Protein AF-A0A925J534-F1 (afdb_monomer_lite)

Structure (mmCIF, N/CA/C/O backbone):
data_AF-A0A925J534-F1
#
_entry.id   AF-A0A925J534-F1
#
loop_
_atom_site.group_PDB
_atom_site.id
_atom_site.type_symbol
_atom_site.label_atom_id
_atom_site.label_alt_id
_atom_site.label_comp_id
_atom_site.label_asym_id
_atom_site.label_entity_id
_atom_site.label_seq_id
_atom_site.pdbx_PDB_ins_code
_atom_site.Cartn_x
_atom_site.Cartn_y
_atom_site.Cartn_z
_atom_site.occupancy
_atom_site.B_iso_or_equiv
_atom_site.auth_seq_id
_atom_site.auth_comp_id
_atom_site.auth_asym_id
_atom_site.auth_atom_id
_atom_site.pdbx_PDB_model_num
ATOM 1 N N . MET A 1 1 ? -5.463 -1.140 -19.014 1.00 64.25 1 MET A N 1
ATOM 2 C CA . MET A 1 1 ? -5.474 -1.129 -17.531 1.00 64.25 1 MET A CA 1
ATOM 3 C C . MET A 1 1 ? -6.838 -1.625 -17.079 1.00 64.25 1 MET A C 1
ATOM 5 O O . MET A 1 1 ? -7.791 -1.349 -17.794 1.00 64.25 1 MET A O 1
ATOM 9 N N . ALA A 1 2 ? -6.928 -2.366 -15.970 1.00 82.56 2 ALA A N 1
ATOM 10 C CA . ALA A 1 2 ? -8.174 -3.020 -15.542 1.00 82.56 2 ALA A CA 1
ATOM 11 C C . ALA A 1 2 ? -9.265 -2.051 -15.032 1.00 82.56 2 ALA A C 1
ATOM 13 O O . ALA A 1 2 ? -10.432 -2.414 -15.051 1.00 82.56 2 ALA A O 1
ATOM 14 N N . GLY A 1 3 ? -8.911 -0.815 -14.656 1.00 91.69 3 GLY A N 1
ATOM 15 C CA . GLY A 1 3 ? -9.859 0.135 -14.064 1.00 91.69 3 GLY A CA 1
ATOM 16 C C . GLY A 1 3 ? -10.122 -0.172 -12.589 1.00 91.69 3 GLY A C 1
ATOM 17 O O . GLY A 1 3 ? -9.267 -0.765 -11.932 1.00 91.69 3 GLY A O 1
ATOM 18 N N . ASP A 1 4 ? -11.274 0.265 -12.081 1.00 94.12 4 ASP A N 1
ATOM 19 C CA . ASP A 1 4 ? -11.757 -0.149 -10.761 1.00 94.12 4 ASP A CA 1
ATOM 20 C C . ASP A 1 4 ? -12.196 -1.616 -10.808 1.00 94.12 4 ASP A C 1
ATOM 22 O O . ASP A 1 4 ? -12.797 -2.062 -11.789 1.00 94.12 4 ASP A O 1
ATOM 26 N N . VAL A 1 5 ? -11.867 -2.372 -9.767 1.00 94.75 5 VAL A N 1
ATOM 27 C CA . VAL A 1 5 ? -12.159 -3.805 -9.684 1.00 94.75 5 VAL A CA 1
ATOM 28 C C . VAL A 1 5 ? -12.681 -4.136 -8.296 1.00 94.75 5 VAL A C 1
ATOM 30 O O . VAL A 1 5 ? -12.313 -3.508 -7.305 1.00 94.75 5 VAL A O 1
ATOM 33 N N . GLU A 1 6 ? -13.539 -5.151 -8.214 1.00 97.06 6 GLU A N 1
ATOM 34 C CA . GLU A 1 6 ? -14.066 -5.597 -6.929 1.00 97.06 6 GLU A CA 1
ATOM 35 C C . GLU A 1 6 ? -12.936 -5.976 -5.966 1.00 97.06 6 GLU A C 1
ATOM 37 O O . GLU A 1 6 ? -11.940 -6.587 -6.352 1.00 97.06 6 GLU A O 1
ATOM 42 N N . HIS A 1 7 ? -13.127 -5.692 -4.678 1.00 96.25 7 HIS A N 1
ATOM 43 C CA . HIS A 1 7 ? -12.113 -5.920 -3.649 1.00 96.25 7 HIS A CA 1
ATOM 44 C C . HIS A 1 7 ? -11.557 -7.357 -3.636 1.00 96.25 7 HIS A C 1
ATOM 46 O O . HIS A 1 7 ? -10.353 -7.553 -3.499 1.00 96.25 7 HIS A O 1
ATOM 52 N N . LYS A 1 8 ? -12.399 -8.375 -3.868 1.00 96.75 8 LYS A N 1
ATOM 53 C CA . LYS A 1 8 ? -11.938 -9.773 -3.967 1.00 96.75 8 LYS A CA 1
ATOM 54 C C . LYS A 1 8 ? -10.963 -9.987 -5.127 1.00 96.75 8 LYS A C 1
ATOM 56 O O . LYS A 1 8 ? -9.990 -10.718 -4.979 1.00 96.75 8 LYS A O 1
ATOM 61 N N . ILE A 1 9 ? -11.207 -9.335 -6.262 1.00 96.50 9 ILE A N 1
ATOM 62 C CA . ILE A 1 9 ? -10.313 -9.374 -7.422 1.00 96.50 9 ILE A CA 1
ATOM 63 C C . ILE A 1 9 ? -9.005 -8.660 -7.075 1.00 96.50 9 ILE A C 1
ATOM 65 O O . ILE A 1 9 ? -7.939 -9.197 -7.357 1.00 96.50 9 ILE A O 1
ATOM 69 N N . THR A 1 10 ? -9.062 -7.511 -6.393 1.00 95.88 10 THR A N 1
ATOM 70 C CA . THR A 1 10 ? -7.864 -6.813 -5.894 1.00 95.88 10 THR A CA 1
ATOM 71 C C . THR A 1 10 ? -7.002 -7.717 -5.017 1.00 95.88 10 THR A C 1
ATOM 73 O O . THR A 1 10 ? -5.798 -7.795 -5.240 1.00 95.88 10 THR A O 1
ATOM 76 N N . LEU A 1 11 ? -7.598 -8.445 -4.067 1.00 96.56 11 LEU A N 1
ATOM 77 C CA . LEU A 1 11 ? -6.857 -9.367 -3.201 1.00 96.56 11 LEU A CA 1
ATOM 78 C C . LEU A 1 11 ? -6.184 -10.494 -3.993 1.00 96.56 11 LEU A C 1
ATOM 80 O O . LEU A 1 11 ? -5.024 -10.802 -3.730 1.00 96.56 11 LEU A O 1
ATOM 84 N N . HIS A 1 12 ? -6.867 -11.069 -4.987 1.00 96.44 12 HIS A N 1
ATOM 85 C CA . HIS A 1 12 ? -6.256 -12.062 -5.877 1.00 96.44 12 HIS A CA 1
ATOM 86 C C . HIS A 1 12 ? -5.089 -11.475 -6.676 1.00 96.44 12 HIS A C 1
ATOM 88 O O . HIS A 1 12 ? -4.022 -12.078 -6.735 1.00 96.44 12 HIS A O 1
ATOM 94 N N . LEU A 1 13 ? -5.243 -10.265 -7.217 1.00 95.56 13 LEU A N 1
ATOM 95 C CA . LEU A 1 13 ? -4.165 -9.587 -7.938 1.00 95.56 13 LEU A CA 1
ATOM 96 C C . LEU A 1 13 ? -2.966 -9.281 -7.033 1.00 95.56 13 LEU A C 1
ATOM 98 O O . LEU A 1 13 ? -1.829 -9.431 -7.471 1.00 95.56 13 LEU A O 1
ATOM 102 N N . ILE A 1 14 ? -3.198 -8.871 -5.783 1.00 94.75 14 ILE A N 1
ATOM 103 C CA . ILE A 1 14 ? -2.124 -8.650 -4.808 1.00 94.75 14 ILE A CA 1
ATOM 104 C C . ILE A 1 14 ? -1.419 -9.973 -4.499 1.00 94.75 14 ILE A C 1
ATOM 106 O O . ILE A 1 14 ? -0.192 -10.016 -4.525 1.00 94.75 14 ILE A O 1
ATOM 110 N N . ASN A 1 15 ? -2.166 -11.045 -4.239 1.00 94.12 15 ASN A N 1
ATOM 111 C CA . ASN A 1 15 ? -1.609 -12.362 -3.931 1.00 94.12 15 ASN A CA 1
ATOM 112 C C . ASN A 1 15 ? -0.745 -12.924 -5.074 1.00 94.12 15 ASN A C 1
ATOM 114 O O . ASN A 1 15 ? 0.306 -13.509 -4.824 1.00 94.12 15 ASN A O 1
ATOM 118 N N . ASP A 1 16 ? -1.180 -12.732 -6.319 1.00 93.94 16 ASP A N 1
ATOM 119 C CA . ASP A 1 16 ? -0.549 -13.354 -7.486 1.00 93.94 16 ASP A CA 1
ATOM 120 C C . ASP A 1 16 ? 0.578 -12.500 -8.088 1.00 93.94 16 ASP A C 1
ATOM 122 O O . ASP A 1 16 ? 1.352 -12.983 -8.917 1.00 93.94 16 ASP A O 1
ATOM 126 N N . CYS A 1 17 ? 0.688 -11.223 -7.703 1.00 93.06 17 CYS A N 1
ATOM 127 C CA . CYS A 1 17 ? 1.730 -10.347 -8.226 1.00 93.06 17 CYS A CA 1
ATOM 128 C C . CYS A 1 17 ? 3.093 -10.602 -7.572 1.00 93.06 17 CYS A C 1
ATOM 130 O O . CYS A 1 17 ? 3.209 -11.018 -6.418 1.00 93.06 17 CYS A O 1
ATOM 132 N N . ASP A 1 18 ? 4.164 -10.294 -8.306 1.00 92.88 18 ASP A N 1
ATOM 133 C CA . ASP A 1 18 ? 5.506 -10.469 -7.764 1.00 92.88 18 ASP A CA 1
ATOM 134 C C . ASP A 1 18 ? 5.872 -9.440 -6.701 1.00 92.88 18 ASP A C 1
ATOM 136 O O . ASP A 1 18 ? 6.569 -9.781 -5.741 1.00 92.88 18 ASP A O 1
ATOM 140 N N . ILE A 1 19 ? 5.431 -8.198 -6.918 1.00 93.44 19 ILE A N 1
ATOM 141 C CA . ILE A 1 19 ? 5.681 -7.029 -6.081 1.00 93.44 19 ILE A CA 1
ATOM 142 C C . ILE A 1 19 ? 4.484 -6.076 -6.206 1.00 93.44 19 ILE A C 1
ATOM 144 O O . ILE A 1 19 ? 4.116 -5.687 -7.317 1.00 93.44 19 ILE A O 1
ATOM 148 N N . LEU A 1 20 ? 3.946 -5.614 -5.076 1.00 94.62 20 LEU A N 1
ATOM 149 C CA . LEU A 1 20 ? 3.019 -4.484 -5.028 1.00 94.62 20 LEU A CA 1
ATOM 150 C C . LEU A 1 20 ? 3.790 -3.158 -4.907 1.00 94.62 20 LEU A C 1
ATOM 152 O O . LEU A 1 20 ? 4.697 -3.021 -4.084 1.00 94.62 20 LEU A O 1
ATOM 156 N N . LEU A 1 21 ? 3.403 -2.149 -5.692 1.00 94.88 21 LEU A N 1
ATOM 157 C CA . LEU A 1 21 ? 3.986 -0.805 -5.640 1.00 94.88 21 LEU A CA 1
ATOM 158 C C . LEU A 1 21 ? 2.990 0.210 -5.066 1.00 94.88 21 LEU A C 1
ATOM 160 O O . LEU A 1 21 ? 1.909 0.417 -5.618 1.00 94.88 21 LEU A O 1
ATOM 164 N N . ARG A 1 22 ? 3.386 0.910 -3.997 1.00 94.38 22 ARG A N 1
ATOM 165 C CA . ARG A 1 22 ? 2.637 2.017 -3.381 1.00 94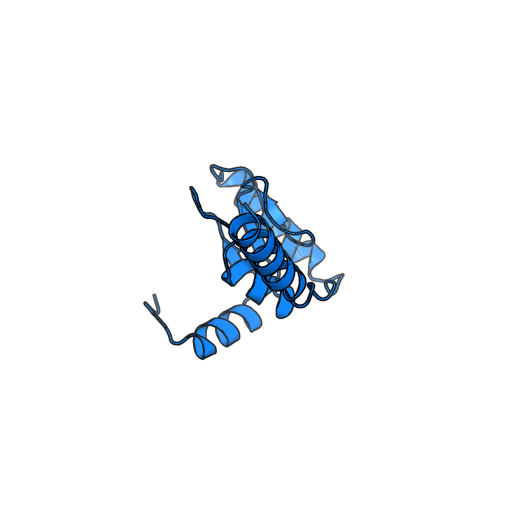.38 22 ARG A CA 1
ATOM 166 C C . ARG A 1 22 ? 3.497 3.282 -3.315 1.00 94.38 22 ARG A C 1
ATOM 168 O O . ARG A 1 22 ? 3.891 3.742 -2.249 1.00 94.38 22 ARG A O 1
ATOM 175 N N . THR A 1 23 ? 3.824 3.832 -4.484 1.00 93.75 23 THR A N 1
ATOM 176 C CA . THR A 1 23 ? 4.701 5.008 -4.643 1.00 93.75 23 THR A CA 1
ATOM 177 C C . THR A 1 23 ? 3.909 6.319 -4.677 1.00 93.75 23 THR A C 1
ATOM 179 O O . THR A 1 23 ? 3.949 7.069 -5.656 1.00 93.75 23 THR A O 1
ATOM 182 N N . THR A 1 24 ? 3.113 6.572 -3.644 1.00 90.19 24 THR A N 1
ATOM 183 C CA . THR A 1 24 ? 2.251 7.758 -3.546 1.00 90.19 24 THR A CA 1
ATOM 184 C C . THR A 1 24 ? 3.039 9.014 -3.194 1.00 90.19 24 THR A C 1
ATOM 186 O O . THR A 1 24 ? 4.072 8.952 -2.528 1.00 90.19 24 THR A O 1
ATOM 189 N N . LYS A 1 25 ? 2.528 10.178 -3.622 1.00 87.44 25 LYS A N 1
ATOM 190 C CA . LYS A 1 25 ? 3.051 11.479 -3.178 1.00 87.44 25 LYS A CA 1
ATOM 191 C C . LYS A 1 25 ? 2.660 11.754 -1.723 1.00 87.44 25 LYS A C 1
ATOM 193 O O . LYS A 1 25 ? 3.501 12.191 -0.954 1.00 87.44 25 LYS A O 1
ATOM 198 N N . PHE A 1 26 ? 1.400 11.475 -1.380 1.00 83.31 26 PHE A N 1
ATOM 199 C CA . PHE A 1 26 ? 0.849 11.560 -0.029 1.00 83.31 26 PHE A CA 1
ATOM 200 C C . PHE A 1 26 ? -0.297 10.555 0.122 1.00 83.31 26 PHE A C 1
ATOM 202 O O . PHE A 1 26 ? -1.163 10.476 -0.750 1.00 83.31 26 PHE A O 1
ATOM 209 N N . ASP A 1 27 ? -0.300 9.807 1.218 1.00 87.56 27 ASP A N 1
ATOM 210 C CA . ASP A 1 27 ? -1.424 9.026 1.734 1.00 87.56 27 ASP A CA 1
ATOM 211 C C . ASP A 1 27 ? -1.170 8.675 3.208 1.00 87.56 27 ASP A C 1
ATOM 213 O O . ASP A 1 27 ? -0.046 8.792 3.704 1.00 87.56 27 ASP A O 1
ATOM 217 N N . GLY A 1 28 ? -2.230 8.278 3.912 1.00 85.00 28 GLY A N 1
ATOM 218 C CA . GLY A 1 28 ? -2.140 7.781 5.282 1.00 85.00 28 GLY A CA 1
ATOM 219 C C . GLY A 1 28 ? -1.737 6.306 5.337 1.00 85.00 28 GLY A C 1
ATOM 220 O O . GLY A 1 28 ? -0.909 5.820 4.559 1.00 85.00 28 GLY A O 1
ATOM 221 N N . ASP A 1 29 ? -2.362 5.575 6.252 1.00 82.88 29 ASP A N 1
ATOM 222 C CA . ASP A 1 29 ? -2.193 4.133 6.397 1.00 82.88 29 ASP A CA 1
ATOM 223 C C . ASP A 1 29 ? -2.953 3.383 5.289 1.00 82.88 29 ASP A C 1
ATOM 225 O O . ASP A 1 29 ? -4.138 3.070 5.394 1.00 82.88 29 ASP A O 1
ATOM 229 N N . ALA A 1 30 ? -2.293 3.195 4.147 1.00 90.50 30 ALA A N 1
ATOM 230 C CA . ALA A 1 30 ? -2.905 2.596 2.970 1.00 90.50 30 ALA A CA 1
ATOM 231 C C . ALA A 1 30 ? -3.275 1.125 3.207 1.00 90.50 30 ALA A C 1
ATOM 233 O O . ALA A 1 30 ? -2.401 0.285 3.412 1.00 90.50 30 ALA A O 1
ATOM 234 N N . ILE A 1 31 ? -4.565 0.805 3.065 1.00 91.12 31 ILE A N 1
ATOM 235 C CA . ILE A 1 31 ? -5.115 -0.549 3.253 1.00 91.12 31 ILE A CA 1
ATOM 236 C C . ILE A 1 31 ? -4.382 -1.580 2.382 1.00 91.12 31 ILE A C 1
ATOM 238 O O . ILE A 1 31 ? -4.010 -2.642 2.874 1.00 91.12 31 ILE A O 1
ATOM 242 N N . SER A 1 32 ?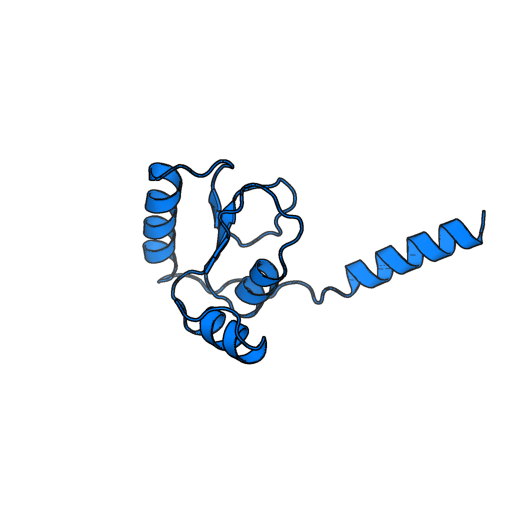 -4.048 -1.227 1.138 1.00 92.81 32 SER A N 1
ATOM 243 C CA . SER A 1 32 ? -3.305 -2.100 0.220 1.00 92.81 32 SER A CA 1
ATOM 244 C C . SER A 1 32 ? -1.937 -2.546 0.756 1.00 92.81 32 SER A C 1
ATOM 246 O O . SER A 1 32 ? -1.429 -3.589 0.354 1.00 92.81 32 SER A O 1
ATOM 248 N N . ILE A 1 33 ? -1.317 -1.774 1.663 1.00 91.81 33 ILE A N 1
ATOM 249 C CA . ILE A 1 33 ? -0.078 -2.181 2.345 1.00 91.81 33 ILE A CA 1
ATOM 250 C C . ILE A 1 33 ? -0.353 -3.318 3.315 1.00 91.81 33 ILE A C 1
ATOM 252 O O . ILE A 1 33 ? 0.357 -4.321 3.301 1.00 91.81 33 ILE A O 1
ATOM 256 N N . ARG A 1 34 ? -1.391 -3.173 4.139 1.00 89.75 34 ARG A N 1
ATOM 257 C CA . ARG A 1 34 ? -1.782 -4.198 5.110 1.00 89.75 34 ARG A CA 1
ATOM 258 C C . ARG A 1 34 ? -2.216 -5.480 4.409 1.00 89.75 34 ARG A C 1
ATOM 260 O O . ARG A 1 34 ? -1.809 -6.557 4.830 1.00 89.75 34 ARG A O 1
ATOM 267 N N . GLU A 1 35 ? -2.965 -5.359 3.316 1.00 92.81 35 GLU A N 1
ATOM 268 C CA . GLU A 1 35 ? -3.373 -6.490 2.474 1.00 92.81 35 GLU A CA 1
ATOM 269 C C . GLU A 1 35 ? -2.164 -7.238 1.903 1.00 92.81 35 GLU A C 1
ATOM 271 O O . GLU A 1 35 ? -2.084 -8.456 2.038 1.00 92.81 35 GLU A O 1
ATOM 276 N N . ALA A 1 36 ? -1.186 -6.529 1.329 1.00 92.50 36 ALA A N 1
ATOM 277 C CA . ALA A 1 36 ? 0.024 -7.157 0.801 1.00 92.50 36 ALA A CA 1
ATOM 278 C C . ALA A 1 36 ? 0.861 -7.834 1.891 1.00 92.50 36 ALA A C 1
ATOM 280 O O . ALA A 1 36 ? 1.304 -8.964 1.702 1.00 92.50 36 ALA A O 1
ATOM 281 N N . LEU A 1 37 ? 1.034 -7.185 3.048 1.00 88.75 37 LEU A N 1
ATOM 282 C CA . LEU A 1 37 ? 1.740 -7.783 4.183 1.00 88.75 37 LEU A CA 1
ATOM 283 C C . LEU A 1 37 ? 1.032 -9.050 4.683 1.00 88.75 37 LEU A C 1
ATOM 285 O O . LEU A 1 37 ? 1.690 -10.057 4.937 1.00 88.75 37 LEU A O 1
ATOM 289 N N . TYR A 1 38 ? -0.300 -9.026 4.775 1.00 87.88 38 TYR A N 1
ATOM 290 C CA . TYR A 1 38 ? -1.099 -10.188 5.168 1.00 87.88 38 TYR A CA 1
ATOM 291 C C . TYR A 1 38 ? -0.968 -11.344 4.166 1.00 87.88 38 TYR A C 1
ATOM 293 O O . TYR A 1 38 ? -0.759 -12.490 4.564 1.00 87.88 38 TYR A O 1
ATOM 301 N N . LEU A 1 39 ? -1.027 -11.037 2.866 1.00 90.44 39 LEU A N 1
ATOM 302 C CA . LEU A 1 39 ? -0.871 -12.004 1.773 1.00 90.44 39 LEU A CA 1
ATOM 303 C C . LEU A 1 39 ? 0.590 -12.421 1.537 1.00 90.44 39 LEU A C 1
ATOM 305 O O . LEU A 1 39 ? 0.854 -13.294 0.715 1.00 90.44 39 LEU A O 1
ATOM 309 N N . LYS A 1 40 ? 1.544 -11.833 2.273 1.00 89.31 40 LYS A N 1
ATOM 310 C CA . LYS A 1 40 ? 2.995 -12.024 2.105 1.00 89.31 40 LYS A CA 1
ATOM 311 C C . LYS A 1 40 ? 3.507 -11.640 0.713 1.00 89.31 40 LYS A C 1
ATOM 313 O O . LYS A 1 40 ? 4.581 -12.077 0.298 1.00 89.31 40 LYS A O 1
ATOM 318 N N . THR A 1 41 ? 2.774 -10.783 0.014 1.00 91.12 41 THR A N 1
ATOM 319 C CA . THR A 1 41 ? 3.208 -10.176 -1.239 1.00 91.12 41 THR A CA 1
ATOM 320 C C . THR A 1 41 ? 4.264 -9.115 -0.934 1.00 91.12 41 THR A C 1
ATOM 322 O O . THR A 1 41 ? 3.988 -8.184 -0.170 1.00 91.12 41 THR A O 1
ATOM 325 N N . PRO A 1 42 ? 5.468 -9.188 -1.532 1.00 91.81 42 PRO A N 1
ATOM 326 C CA . PRO A 1 42 ? 6.474 -8.152 -1.356 1.00 91.81 42 PRO A CA 1
ATOM 327 C C . PRO A 1 42 ? 5.929 -6.782 -1.753 1.00 91.81 42 PRO A C 1
ATOM 329 O O . PRO A 1 42 ? 5.369 -6.616 -2.834 1.00 91.81 42 PRO A O 1
ATOM 332 N N . ILE A 1 43 ? 6.119 -5.784 -0.895 1.00 92.69 43 ILE A N 1
ATOM 333 C CA . ILE A 1 43 ? 5.634 -4.430 -1.150 1.00 92.69 43 ILE A CA 1
ATOM 334 C C . ILE A 1 43 ? 6.759 -3.407 -1.089 1.00 92.69 43 ILE A C 1
ATOM 336 O O . ILE A 1 43 ? 7.569 -3.417 -0.157 1.00 92.69 43 ILE A O 1
ATOM 340 N N . ILE A 1 44 ? 6.776 -2.512 -2.080 1.00 95.06 44 ILE A N 1
ATOM 341 C CA . ILE A 1 44 ? 7.614 -1.313 -2.109 1.00 95.06 44 ILE A CA 1
ATOM 342 C C . ILE A 1 44 ? 6.715 -0.088 -1.956 1.00 95.06 44 ILE A C 1
ATOM 344 O O . ILE A 1 44 ? 5.815 0.129 -2.769 1.00 95.06 44 ILE A O 1
ATOM 348 N N . ALA A 1 45 ? 6.973 0.731 -0.941 1.00 94.75 45 ALA A N 1
ATOM 349 C CA . ALA A 1 45 ? 6.180 1.921 -0.651 1.00 94.75 45 ALA A CA 1
ATOM 350 C C . ALA A 1 45 ? 7.063 3.159 -0.479 1.00 94.75 45 ALA A C 1
ATOM 352 O O . ALA A 1 45 ? 8.213 3.064 -0.046 1.00 94.75 45 ALA A O 1
ATOM 353 N N . THR A 1 46 ? 6.521 4.332 -0.804 1.00 95.12 46 THR A N 1
ATOM 354 C CA . THR A 1 46 ? 7.130 5.596 -0.380 1.00 95.12 46 THR A CA 1
ATOM 355 C C . THR A 1 46 ? 7.034 5.747 1.136 1.00 95.12 46 THR A C 1
ATOM 357 O O . THR A 1 46 ? 6.013 5.412 1.752 1.00 95.12 46 THR A O 1
ATOM 360 N N . ASP A 1 47 ? 8.119 6.243 1.725 1.00 92.94 47 ASP A N 1
ATOM 361 C CA . ASP A 1 47 ? 8.201 6.544 3.148 1.00 92.94 47 ASP A CA 1
ATOM 362 C C . ASP A 1 47 ? 7.373 7.789 3.490 1.00 92.94 47 ASP A C 1
ATOM 364 O O . ASP A 1 47 ? 7.573 8.862 2.917 1.00 92.94 47 ASP A O 1
ATOM 368 N N . ASN A 1 48 ? 6.424 7.620 4.410 1.00 88.81 48 ASN A N 1
ATOM 369 C CA . ASN A 1 48 ? 5.585 8.683 4.960 1.00 88.81 48 ASN A CA 1
ATOM 370 C C . ASN A 1 48 ? 5.741 8.821 6.488 1.00 88.81 48 ASN A C 1
ATOM 372 O O . ASN A 1 48 ? 4.926 9.491 7.120 1.00 88.81 48 ASN A O 1
ATOM 376 N N . GLY A 1 49 ? 6.747 8.170 7.084 1.00 86.81 49 GLY A N 1
ATOM 377 C CA . GLY A 1 49 ? 7.038 8.211 8.520 1.00 86.81 49 GLY A CA 1
ATOM 378 C C . GLY A 1 49 ? 6.117 7.372 9.413 1.00 86.81 49 GLY A C 1
ATOM 379 O O . GLY A 1 49 ? 6.377 7.281 10.607 1.00 86.81 49 GLY A O 1
ATOM 380 N N . MET A 1 50 ? 5.064 6.752 8.868 1.00 86.94 50 MET A N 1
ATOM 381 C CA . MET A 1 50 ? 4.070 5.981 9.638 1.00 86.94 50 MET A CA 1
ATOM 382 C C . MET A 1 50 ? 3.848 4.564 9.092 1.00 86.94 50 MET A C 1
ATOM 384 O O . MET A 1 50 ? 2.892 3.888 9.470 1.00 86.94 50 MET A O 1
ATOM 388 N N . ARG A 1 51 ? 4.680 4.114 8.147 1.00 87.00 51 ARG A N 1
ATOM 389 C CA . ARG A 1 51 ? 4.535 2.786 7.544 1.00 87.00 51 ARG A CA 1
ATOM 390 C C . ARG A 1 51 ? 4.851 1.693 8.582 1.00 87.00 51 ARG A C 1
ATOM 392 O O . ARG A 1 51 ? 5.821 1.851 9.320 1.00 87.00 51 ARG A O 1
ATOM 399 N N . PRO A 1 52 ? 4.074 0.592 8.631 1.00 84.69 52 PRO A N 1
ATOM 400 C CA . PRO A 1 52 ? 4.361 -0.526 9.531 1.00 84.69 52 PRO A CA 1
ATOM 401 C C . PRO A 1 52 ? 5.704 -1.196 9.201 1.00 84.69 52 PRO A C 1
ATOM 403 O O . PRO A 1 52 ? 6.310 -0.932 8.167 1.00 84.69 52 PRO A O 1
ATOM 406 N N . GLU A 1 53 ? 6.180 -2.088 10.065 1.00 83.62 53 GLU A N 1
ATOM 407 C CA . GLU A 1 53 ? 7.385 -2.874 9.788 1.00 83.62 53 GLU A CA 1
ATOM 408 C C . GLU A 1 53 ? 7.159 -3.928 8.683 1.00 83.62 53 GLU A C 1
ATOM 410 O O . GLU A 1 53 ? 6.029 -4.267 8.330 1.00 83.62 53 GLU A O 1
ATOM 415 N N . GLY A 1 54 ? 8.251 -4.471 8.129 1.00 79.94 54 GLY A N 1
ATOM 416 C CA . GLY A 1 54 ? 8.200 -5.578 7.160 1.00 79.94 54 GLY A CA 1
ATOM 417 C C . GLY A 1 54 ? 8.054 -5.173 5.687 1.00 79.94 54 GLY A C 1
ATOM 418 O O . GLY A 1 54 ? 7.799 -6.024 4.837 1.00 79.94 54 GLY A O 1
ATOM 419 N N . LEU A 1 55 ? 8.237 -3.891 5.365 1.00 86.75 55 LEU A N 1
ATOM 420 C CA . LEU A 1 55 ? 8.075 -3.334 4.019 1.00 86.75 55 LEU A CA 1
ATOM 421 C C . LEU A 1 55 ? 9.357 -2.718 3.455 1.00 86.75 55 LEU A C 1
ATOM 423 O O . LEU A 1 55 ? 10.297 -2.375 4.172 1.00 86.75 55 LEU A O 1
ATOM 427 N N . ASN A 1 56 ? 9.395 -2.580 2.129 1.00 92.62 56 ASN A N 1
ATOM 428 C CA . ASN A 1 56 ? 10.536 -2.028 1.414 1.00 92.62 56 ASN A CA 1
ATOM 429 C C . ASN A 1 56 ? 10.316 -0.542 1.126 1.00 92.62 56 ASN A C 1
ATOM 431 O O . ASN A 1 56 ? 9.628 -0.176 0.174 1.00 92.62 56 ASN A O 1
ATOM 435 N N . LEU A 1 57 ? 10.922 0.325 1.934 1.00 93.69 57 LEU A N 1
ATOM 436 C CA . LEU A 1 57 ? 10.768 1.770 1.775 1.00 93.69 57 LEU A CA 1
ATOM 437 C C . LEU A 1 57 ? 11.679 2.364 0.701 1.00 93.69 57 LEU A C 1
ATOM 439 O O . LEU A 1 57 ? 12.836 1.955 0.533 1.00 93.69 57 LEU A O 1
ATOM 443 N N . ILE A 1 58 ? 11.149 3.374 0.012 1.00 95.88 58 ILE A N 1
ATOM 444 C CA . ILE A 1 58 ? 11.895 4.312 -0.831 1.00 95.88 58 ILE A CA 1
ATOM 445 C C . ILE A 1 58 ? 11.562 5.762 -0.436 1.00 95.88 58 ILE A C 1
ATOM 447 O O . ILE A 1 58 ? 10.474 6.014 0.082 1.00 95.88 58 ILE A O 1
ATOM 451 N N . PRO A 1 59 ? 12.453 6.735 -0.705 1.00 94.19 59 PRO A N 1
ATOM 452 C CA . PRO A 1 59 ? 12.184 8.139 -0.401 1.00 94.19 59 PRO A CA 1
ATOM 453 C C . PRO A 1 59 ? 10.931 8.678 -1.103 1.00 94.19 59 PRO A C 1
ATOM 455 O O . PRO A 1 59 ? 10.613 8.264 -2.221 1.00 94.19 59 PRO A O 1
ATOM 458 N N . ALA A 1 60 ? 10.273 9.654 -0.474 1.00 91.44 60 ALA A N 1
ATOM 459 C CA . ALA A 1 60 ? 9.241 10.487 -1.082 1.00 91.44 60 ALA A CA 1
ATOM 460 C C . ALA A 1 60 ? 9.809 11.901 -1.350 1.00 91.44 60 ALA A C 1
ATOM 462 O O . ALA A 1 60 ? 10.245 12.556 -0.403 1.00 91.44 60 ALA A O 1
ATOM 463 N N . PRO A 1 61 ? 9.822 12.403 -2.603 1.00 89.81 61 PRO A N 1
ATOM 464 C CA . PRO A 1 61 ? 9.340 11.758 -3.824 1.00 89.81 61 PRO A CA 1
ATOM 465 C C . PRO A 1 61 ? 10.260 10.627 -4.312 1.00 89.81 61 PRO A C 1
ATOM 467 O O . PRO A 1 61 ? 11.485 10.694 -4.194 1.00 89.81 61 PRO A O 1
ATOM 470 N N . ALA A 1 62 ? 9.655 9.603 -4.918 1.00 91.94 62 ALA A N 1
ATOM 471 C CA . ALA A 1 62 ? 10.387 8.473 -5.476 1.00 91.94 62 ALA A CA 1
ATOM 472 C C . ALA A 1 62 ? 11.216 8.897 -6.697 1.00 91.94 62 ALA A C 1
ATOM 474 O O . ALA A 1 62 ? 10.732 9.597 -7.587 1.00 91.94 62 ALA A O 1
ATOM 475 N N . THR A 1 63 ? 12.458 8.418 -6.772 1.00 94.88 63 THR A N 1
ATOM 476 C CA . THR A 1 63 ? 13.303 8.554 -7.967 1.00 94.88 63 THR A CA 1
ATOM 477 C C . THR A 1 63 ? 13.351 7.234 -8.729 1.00 94.88 63 THR A C 1
ATOM 479 O O . THR A 1 63 ? 13.259 6.163 -8.128 1.00 94.88 63 THR A O 1
ATOM 482 N N . ILE A 1 64 ? 13.568 7.294 -10.047 1.00 95.75 64 ILE A N 1
ATOM 483 C CA . ILE A 1 64 ? 13.721 6.096 -10.894 1.00 95.75 64 ILE A CA 1
ATOM 484 C C . ILE A 1 64 ? 14.835 5.188 -10.354 1.00 95.75 64 ILE A C 1
ATOM 486 O O . ILE A 1 64 ? 14.667 3.974 -10.285 1.00 95.75 64 ILE A O 1
ATOM 490 N N . LYS A 1 65 ? 15.951 5.779 -9.906 1.00 96.88 65 LYS A N 1
ATOM 491 C CA . LYS A 1 65 ? 17.082 5.043 -9.329 1.00 96.88 65 LYS A CA 1
ATOM 492 C C . LYS A 1 65 ? 16.696 4.314 -8.039 1.00 96.88 65 LYS A C 1
ATOM 494 O O . LYS A 1 65 ? 17.033 3.144 -7.891 1.00 96.88 65 LYS A O 1
ATOM 499 N N . ALA A 1 66 ? 15.994 4.987 -7.125 1.00 95.44 66 ALA A N 1
ATOM 500 C CA . ALA A 1 66 ? 15.563 4.379 -5.866 1.00 95.44 66 ALA A CA 1
ATOM 501 C C . ALA A 1 66 ? 14.543 3.255 -6.097 1.00 95.44 66 ALA A C 1
ATOM 503 O O . ALA A 1 66 ? 14.682 2.179 -5.520 1.00 95.44 66 ALA A O 1
ATOM 504 N N . LEU A 1 67 ? 13.561 3.482 -6.975 1.00 96.38 67 LEU A N 1
ATOM 505 C CA . LEU A 1 67 ? 12.546 2.486 -7.308 1.00 96.38 67 LEU A CA 1
ATOM 506 C C . LEU A 1 67 ? 13.163 1.266 -8.004 1.00 96.38 67 LEU A C 1
ATOM 508 O O . LEU A 1 67 ? 12.973 0.144 -7.544 1.00 96.38 67 LEU A O 1
ATOM 512 N N . GLY A 1 68 ? 13.944 1.479 -9.067 1.00 97.06 68 GLY A N 1
ATOM 513 C CA . GLY A 1 68 ? 14.580 0.395 -9.819 1.00 97.06 68 GLY A CA 1
ATOM 514 C C . GLY A 1 68 ? 15.547 -0.421 -8.962 1.00 97.06 68 GLY A C 1
ATOM 515 O O . GLY A 1 68 ? 15.477 -1.647 -8.956 1.00 97.06 68 GLY A O 1
ATOM 516 N N . GLY A 1 69 ? 16.387 0.251 -8.167 1.00 96.75 69 GLY A N 1
ATOM 517 C CA . GLY A 1 69 ? 17.293 -0.425 -7.239 1.00 96.75 69 GLY A CA 1
ATOM 518 C C . GLY A 1 69 ? 16.552 -1.257 -6.192 1.00 96.75 69 GLY A C 1
ATOM 519 O O . GLY A 1 69 ? 16.981 -2.364 -5.875 1.00 96.75 69 GLY A O 1
ATOM 520 N N . LYS A 1 70 ? 15.411 -0.766 -5.686 1.00 95.81 70 LYS A N 1
ATOM 521 C CA . LYS A 1 70 ? 14.622 -1.519 -4.707 1.00 95.81 70 LYS A CA 1
ATOM 522 C C . LYS A 1 70 ? 13.895 -2.710 -5.328 1.00 95.81 70 LYS A C 1
ATOM 524 O O . LYS A 1 70 ? 13.863 -3.761 -4.702 1.00 95.81 70 LYS A O 1
ATOM 529 N N . ILE A 1 71 ? 13.365 -2.572 -6.543 1.00 95.44 71 ILE A N 1
ATOM 530 C CA . ILE A 1 71 ? 12.747 -3.685 -7.279 1.00 95.44 71 ILE A CA 1
ATOM 531 C C . ILE A 1 71 ? 13.753 -4.827 -7.450 1.00 95.44 71 ILE A C 1
ATOM 533 O O . ILE A 1 71 ? 13.451 -5.955 -7.070 1.00 95.44 71 ILE A O 1
ATOM 537 N N . LEU A 1 72 ? 14.960 -4.529 -7.944 1.00 94.81 72 LEU A N 1
ATOM 538 C CA . LEU A 1 72 ? 16.014 -5.535 -8.123 1.00 94.81 72 LEU A CA 1
ATOM 539 C C . LEU A 1 72 ? 16.381 -6.214 -6.797 1.00 94.81 72 LEU A C 1
ATOM 541 O O . LEU A 1 72 ? 16.384 -7.438 -6.715 1.00 94.81 72 LEU A O 1
ATOM 545 N N . HIS A 1 73 ? 16.576 -5.426 -5.737 1.00 92.56 73 HIS A N 1
ATOM 546 C CA . HIS A 1 73 ? 16.867 -5.952 -4.404 1.00 92.56 73 HIS A CA 1
ATOM 547 C C . HIS A 1 73 ? 15.772 -6.895 -3.874 1.00 92.56 73 HIS A C 1
ATOM 549 O O . HIS A 1 73 ? 16.072 -7.928 -3.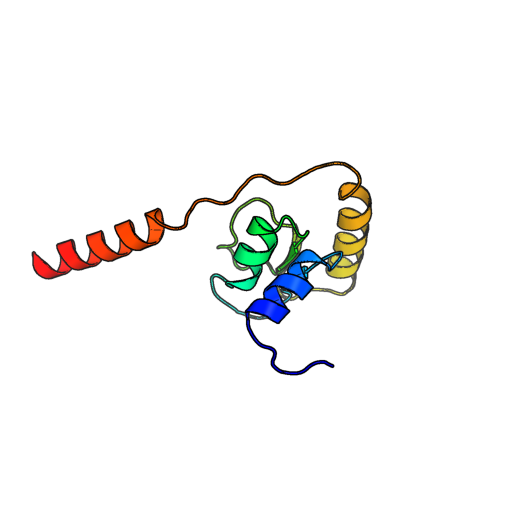277 1.00 92.56 73 HIS A O 1
ATOM 555 N N . VAL A 1 74 ? 14.496 -6.554 -4.081 1.00 91.44 74 VAL A N 1
ATOM 556 C CA . VAL A 1 74 ? 13.368 -7.397 -3.654 1.00 91.44 74 VAL A CA 1
ATOM 557 C C . VAL A 1 74 ? 13.328 -8.701 -4.447 1.00 91.44 74 VAL A C 1
ATOM 559 O O . VAL A 1 74 ? 13.121 -9.752 -3.845 1.00 91.44 74 VAL A O 1
ATOM 562 N N . PHE A 1 75 ? 13.575 -8.666 -5.758 1.00 88.75 75 PHE A N 1
ATOM 563 C CA . PHE A 1 75 ? 13.654 -9.884 -6.572 1.00 88.75 75 PHE A CA 1
ATOM 564 C C . PHE A 1 75 ? 14.792 -10.812 -6.131 1.00 88.75 75 PHE A C 1
ATOM 566 O O . PHE A 1 75 ? 14.596 -12.024 -6.074 1.00 88.75 75 PHE A O 1
ATOM 573 N N . GLU A 1 76 ? 15.945 -10.260 -5.752 1.00 87.44 76 GLU A N 1
ATOM 574 C CA . GLU A 1 76 ? 17.068 -11.037 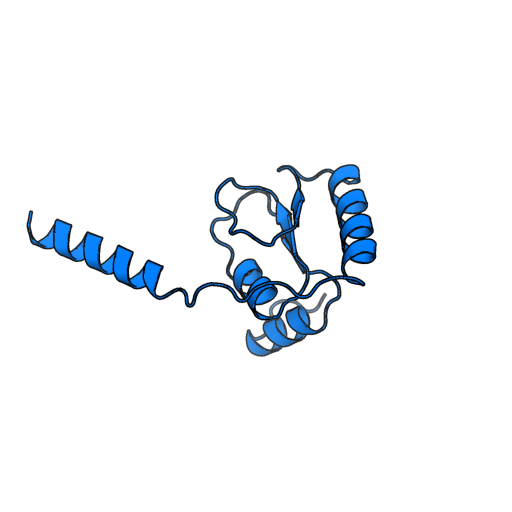-5.210 1.00 87.44 76 GLU A CA 1
ATOM 575 C C . GLU A 1 76 ? 16.735 -11.666 -3.841 1.00 87.44 76 GLU A C 1
ATOM 577 O O . GLU A 1 76 ? 17.138 -12.794 -3.560 1.00 87.44 76 GLU A O 1
ATOM 582 N N . ARG A 1 77 ? 15.968 -10.965 -2.990 1.00 79.38 77 ARG A N 1
ATOM 583 C CA . ARG A 1 77 ? 15.617 -11.397 -1.620 1.00 79.38 77 ARG A CA 1
ATOM 584 C C . ARG A 1 77 ? 14.383 -12.300 -1.532 1.00 79.38 77 ARG A C 1
ATOM 586 O O . ARG A 1 77 ? 14.332 -13.132 -0.631 1.00 79.38 77 ARG A O 1
ATOM 593 N N . LYS A 1 78 ? 13.406 -12.188 -2.444 1.00 64.38 78 LYS A N 1
ATOM 594 C CA . LYS A 1 78 ? 12.183 -13.029 -2.478 1.00 64.38 78 LYS A CA 1
ATOM 595 C C . LYS A 1 78 ? 12.509 -14.526 -2.560 1.00 64.38 78 LYS A C 1
ATOM 597 O O . LYS A 1 78 ? 11.729 -15.349 -2.099 1.00 64.38 78 LYS A O 1
ATOM 602 N N . ALA A 1 79 ? 13.682 -14.881 -3.079 1.00 54.22 79 ALA A N 1
ATOM 603 C CA . ALA A 1 79 ? 14.175 -16.252 -3.073 1.00 54.22 79 ALA A CA 1
ATOM 604 C C . ALA A 1 79 ? 14.474 -16.815 -1.662 1.00 54.22 79 ALA A C 1
ATOM 606 O O . ALA A 1 79 ? 14.721 -18.014 -1.551 1.00 54.22 79 ALA A O 1
ATOM 607 N N . LEU A 1 80 ? 14.484 -15.988 -0.601 1.00 45.16 80 LEU A N 1
ATOM 608 C CA . LEU A 1 80 ? 15.106 -16.337 0.682 1.00 45.16 80 LEU A CA 1
ATOM 609 C C . LEU A 1 80 ? 14.197 -16.289 1.929 1.00 45.16 80 LEU A C 1
ATOM 611 O O . LEU A 1 80 ? 14.511 -17.003 2.876 1.00 45.16 80 LEU A O 1
ATOM 615 N N . GLU A 1 81 ? 13.100 -15.517 2.000 1.00 55.28 81 GLU A N 1
ATOM 616 C CA . GLU A 1 81 ? 12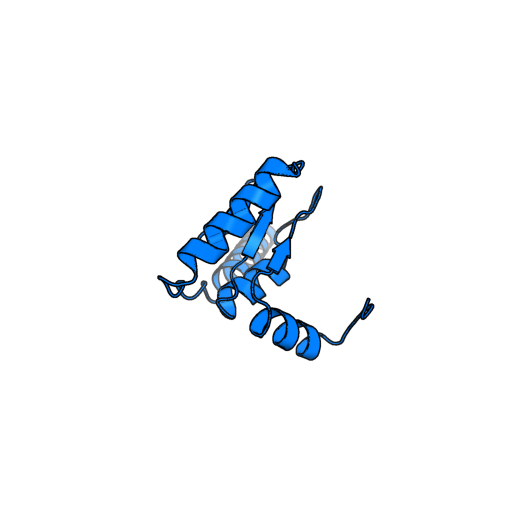.373 -15.321 3.280 1.00 55.28 81 GLU A CA 1
ATOM 617 C C . GLU A 1 81 ? 10.842 -15.166 3.137 1.00 55.28 81 GLU A C 1
ATOM 619 O O . GLU A 1 81 ? 10.347 -14.504 2.226 1.00 55.28 81 GLU A O 1
ATOM 624 N N . GLY A 1 82 ? 10.089 -15.750 4.084 1.00 47.81 82 GLY A N 1
ATOM 625 C CA . GLY A 1 82 ? 8.646 -15.552 4.265 1.00 47.81 82 GLY A CA 1
ATOM 626 C C . GLY A 1 82 ? 8.358 -14.579 5.414 1.00 47.81 82 GLY A C 1
ATOM 627 O O . GLY A 1 82 ? 8.774 -14.827 6.543 1.00 47.81 82 GLY A O 1
ATOM 628 N N . SER A 1 83 ? 7.649 -13.481 5.135 1.00 53.78 83 SER A N 1
ATOM 629 C CA . SER A 1 83 ? 7.383 -12.414 6.115 1.00 53.78 83 SER A CA 1
ATOM 630 C C . SER A 1 83 ? 6.455 -12.824 7.265 1.00 53.78 83 SER A C 1
ATOM 632 O O . SER A 1 83 ? 5.572 -13.679 7.119 1.00 53.78 83 SER A O 1
ATOM 634 N N . ALA A 1 84 ? 6.665 -12.160 8.408 1.00 54.31 84 ALA A N 1
ATOM 635 C CA . ALA A 1 84 ? 5.864 -12.257 9.625 1.00 54.31 84 ALA A CA 1
ATOM 636 C C . ALA A 1 84 ? 4.396 -11.850 9.398 1.00 54.31 84 ALA A C 1
ATOM 638 O O . ALA A 1 84 ? 4.086 -11.041 8.526 1.00 54.31 84 ALA A O 1
ATOM 639 N N . ILE A 1 85 ? 3.496 -12.422 10.202 1.00 57.38 85 ILE A N 1
ATOM 640 C CA . ILE A 1 85 ? 2.053 -12.156 10.142 1.00 57.38 85 ILE A CA 1
ATOM 641 C C . ILE A 1 85 ? 1.774 -10.804 10.829 1.00 57.38 85 ILE A C 1
ATOM 643 O O . ILE A 1 85 ? 2.158 -10.651 11.989 1.00 57.38 85 ILE A O 1
ATOM 647 N N . PRO A 1 86 ? 1.117 -9.835 10.163 1.00 61.16 86 PRO A N 1
ATOM 648 C CA . PRO A 1 86 ? 0.755 -8.553 10.776 1.00 61.16 86 PRO A CA 1
ATOM 649 C C . PRO A 1 86 ? -0.226 -8.708 11.948 1.00 61.16 86 PRO A C 1
ATOM 651 O O . PRO A 1 86 ? -0.993 -9.673 11.993 1.00 61.16 86 PRO A O 1
ATOM 654 N N . SER A 1 87 ? -0.242 -7.734 12.869 1.00 64.56 87 SER A N 1
ATOM 655 C CA . SER A 1 87 ? -1.207 -7.705 13.977 1.00 64.56 87 SER A CA 1
ATOM 656 C C . SER A 1 87 ? -2.653 -7.627 13.468 1.00 64.56 87 SER A C 1
ATOM 658 O O . SER A 1 87 ? -2.930 -7.153 12.364 1.00 64.56 87 SER A O 1
ATOM 660 N N . THR A 1 88 ? -3.599 -8.121 14.271 1.00 68.50 88 THR A N 1
ATOM 661 C CA . THR A 1 88 ? -5.007 -8.314 13.862 1.00 68.50 88 THR A CA 1
ATOM 662 C C . THR A 1 88 ? -5.807 -7.012 13.710 1.00 68.50 88 THR A C 1
ATOM 664 O O . THR A 1 88 ? -6.985 -7.057 13.363 1.00 68.50 88 THR A O 1
ATOM 667 N N . GLY A 1 89 ? -5.197 -5.851 13.979 1.00 71.31 89 GLY A N 1
ATOM 668 C CA . GLY A 1 89 ? -5.838 -4.532 13.903 1.00 71.31 89 GLY A CA 1
ATOM 669 C C . GLY A 1 89 ? -6.800 -4.220 15.054 1.00 71.31 89 GLY A C 1
ATOM 670 O O . GLY A 1 89 ? -7.342 -3.119 15.107 1.00 71.31 89 GLY A O 1
ATOM 671 N N . ARG A 1 90 ? -6.996 -5.158 15.990 1.00 80.75 90 ARG A N 1
ATOM 672 C CA . ARG A 1 90 ? -7.873 -4.990 17.156 1.00 80.75 90 ARG A CA 1
ATOM 673 C C . ARG A 1 90 ? -7.400 -3.867 18.083 1.00 80.75 90 ARG A C 1
ATOM 675 O O . ARG A 1 90 ? -8.228 -3.091 18.545 1.00 80.75 90 ARG A O 1
ATOM 682 N N . GLU A 1 91 ? -6.083 -3.726 18.229 1.00 85.19 91 GLU A N 1
ATOM 683 C CA . GLU A 1 91 ? -5.426 -2.654 18.993 1.00 85.19 91 GLU A CA 1
ATOM 684 C C . GLU A 1 91 ? -5.901 -1.253 18.558 1.00 85.19 91 GLU A C 1
ATOM 686 O O . GLU A 1 91 ? -6.116 -0.375 19.386 1.00 85.19 91 GLU A O 1
ATOM 691 N N . ASN A 1 92 ? -6.124 -1.045 17.252 1.00 85.69 92 ASN A N 1
ATOM 692 C CA . ASN A 1 92 ? -6.568 0.249 16.730 1.00 85.69 92 ASN A CA 1
ATOM 693 C C . ASN A 1 92 ? -8.010 0.572 17.139 1.00 85.69 92 ASN A C 1
ATOM 695 O O . ASN A 1 92 ? -8.333 1.731 17.375 1.00 85.69 92 ASN A O 1
ATOM 699 N N . ILE A 1 93 ? -8.886 -0.438 17.188 1.00 90.31 93 ILE A N 1
ATOM 700 C CA . ILE A 1 93 ? -10.281 -0.250 17.608 1.00 90.31 93 ILE A CA 1
ATOM 701 C C . ILE A 1 93 ? -10.325 0.064 19.102 1.00 90.31 93 ILE A C 1
ATOM 703 O O . ILE A 1 93 ? -11.055 0.963 19.506 1.00 90.31 93 ILE A O 1
ATOM 707 N N . GLU A 1 94 ? -9.524 -0.644 19.899 1.00 93.56 94 GLU A N 1
ATOM 708 C CA . GLU A 1 94 ? -9.398 -0.411 21.342 1.00 93.56 94 GLU A CA 1
ATOM 709 C C . GLU A 1 94 ? -8.934 1.027 21.623 1.00 93.56 94 GLU A C 1
ATOM 711 O O . GLU A 1 94 ? -9.624 1.755 22.329 1.00 93.56 94 GLU A O 1
ATOM 716 N N . ALA A 1 95 ? -7.885 1.501 20.943 1.00 92.50 95 ALA A N 1
ATOM 717 C CA . ALA A 1 95 ? -7.413 2.880 21.086 1.00 92.50 95 ALA A CA 1
ATOM 718 C C . ALA A 1 95 ? -8.468 3.940 20.707 1.00 92.50 95 ALA A C 1
ATOM 720 O O . ALA A 1 95 ? -8.519 5.012 21.305 1.00 92.50 95 ALA A O 1
ATOM 721 N N . VAL A 1 96 ? -9.316 3.667 19.708 1.00 94.25 96 VAL A N 1
ATOM 722 C CA . VAL A 1 96 ? -10.415 4.577 19.343 1.00 94.25 96 VAL A CA 1
ATOM 723 C C . VAL A 1 96 ? -11.468 4.629 20.449 1.00 94.25 96 VAL A C 1
ATOM 725 O O . VAL A 1 96 ? -11.956 5.715 20.758 1.00 94.25 96 VAL A O 1
ATOM 728 N N . LEU A 1 97 ? -11.817 3.485 21.044 1.00 95.94 97 LEU A N 1
ATOM 729 C CA . LEU A 1 97 ? -12.775 3.426 22.150 1.00 95.94 97 LEU A CA 1
ATOM 730 C C . LEU A 1 97 ? -12.256 4.170 23.386 1.00 95.94 97 LEU A C 1
ATOM 732 O O . LEU A 1 97 ? -13.013 4.947 23.960 1.00 95.94 97 LEU A O 1
ATOM 736 N N . ASP A 1 98 ? -10.971 4.030 23.715 1.00 96.69 98 ASP A N 1
ATOM 737 C CA . ASP A 1 98 ? -10.350 4.739 24.842 1.00 96.69 98 ASP A CA 1
ATOM 738 C C . ASP A 1 98 ? -10.486 6.270 24.709 1.00 96.69 98 ASP A C 1
ATOM 740 O O . ASP A 1 98 ? -10.797 6.963 25.677 1.00 96.69 98 ASP A O 1
ATOM 744 N N . VAL A 1 99 ? -10.326 6.806 23.491 1.00 96.81 99 VAL A N 1
ATOM 745 C CA . VAL A 1 99 ? -10.523 8.242 23.211 1.00 96.81 99 VAL A CA 1
ATOM 746 C C . VAL A 1 99 ? -11.981 8.660 23.413 1.00 96.81 99 VAL A C 1
ATOM 748 O O . VAL A 1 99 ? -12.250 9.740 23.941 1.00 96.81 99 VAL A O 1
ATOM 751 N N . TYR A 1 100 ? -12.940 7.829 22.995 1.00 96.88 100 TYR A N 1
ATOM 752 C CA . TYR A 1 100 ? -14.355 8.109 23.248 1.00 96.88 100 TYR A CA 1
ATOM 753 C C . TYR A 1 100 ? -14.668 8.109 24.747 1.00 96.88 100 TYR A C 1
ATOM 755 O O . TYR A 1 100 ? -15.385 8.998 25.208 1.00 96.88 100 TYR A O 1
ATOM 763 N N . ASP A 1 101 ? -14.111 7.163 25.502 1.00 97.00 101 ASP A N 1
ATOM 764 C CA . ASP A 1 101 ? -14.312 7.075 26.948 1.00 97.00 101 ASP A CA 1
ATOM 765 C C . ASP A 1 101 ? -13.730 8.294 27.686 1.00 97.00 101 ASP A C 1
ATOM 767 O O . ASP A 1 101 ? -14.375 8.800 28.606 1.00 97.00 101 ASP A O 1
ATOM 771 N N . GLU A 1 102 ? -12.573 8.818 27.261 1.00 97.00 102 GLU A N 1
ATOM 772 C CA . GLU A 1 102 ? -11.986 10.056 27.802 1.00 97.00 102 GLU A CA 1
ATOM 773 C C . GLU A 1 102 ? -12.893 11.273 27.557 1.00 97.00 102 GLU A C 1
ATOM 775 O O . GLU A 1 102 ? -13.186 12.037 28.479 1.00 97.00 102 GLU A O 1
ATOM 780 N N . LEU A 1 103 ? -13.389 11.436 26.326 1.00 96.25 103 LEU A N 1
ATOM 781 C CA . LEU A 1 103 ? -14.235 12.574 25.950 1.00 96.25 103 LEU A CA 1
ATOM 782 C C . LEU A 1 103 ? -15.601 12.563 26.641 1.00 96.25 103 LEU A C 1
ATOM 784 O O . LEU A 1 103 ? -16.175 13.623 26.868 1.00 96.25 103 LEU A O 1
ATOM 788 N N . MET A 1 104 ? -16.131 11.382 26.960 1.00 94.44 104 MET A N 1
ATOM 789 C CA . MET A 1 104 ? -17.415 11.237 27.653 1.00 94.44 104 MET A CA 1
ATOM 790 C C . MET A 1 104 ? -17.307 11.442 29.173 1.00 94.44 104 MET A C 1
ATOM 792 O O . MET A 1 104 ? -18.336 11.562 29.839 1.00 94.44 104 MET A O 1
ATOM 796 N N . GLN A 1 105 ? -16.089 11.461 29.724 1.00 87.19 105 GLN A N 1
ATOM 797 C CA . GLN A 1 105 ? -15.813 11.722 31.143 1.00 87.19 105 GLN A CA 1
ATOM 798 C C . GLN A 1 105 ? -15.423 13.187 31.432 1.00 87.19 105 GLN A C 1
ATOM 800 O O . GLN A 1 105 ? -15.289 13.545 32.605 1.00 87.19 105 GLN A O 1
ATOM 805 N N . ALA A 1 106 ? -15.253 14.016 30.394 1.00 62.22 106 ALA A N 1
ATOM 806 C CA . ALA A 1 106 ? -14.948 15.451 30.466 1.00 62.22 106 ALA A CA 1
ATOM 807 C C . ALA A 1 106 ? -16.214 16.327 30.451 1.00 62.22 106 ALA A C 1
ATOM 809 O O . ALA A 1 106 ? -16.192 17.386 31.122 1.00 62.22 106 ALA A O 1
#

pLDDT: mean 87.54, std 12.21, range [45.16, 97.06]

Secondary structure (DSSP, 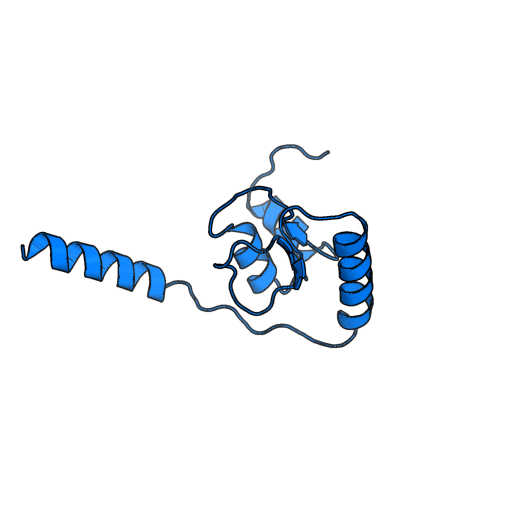8-state):
---S--HHHHHHHHHHSS-EEE--SS-SS-HHHHHHHHHT--EEEE--S-PPSS-EEE-SSPPHHHHHHHHHHHHHHHTT-PPPPPP-SHHHHHHHHHHHHHHH--

Radius of gyration: 16.49 Å; chains: 1; bounding box: 35×32×49 Å

Foldseek 3Di:
DPPDDDPVVVLVCLLPDQEAEAQDLDDDADPSLLSNLQSQRAYEHEDPPPYDPDHHYDHRNHDPVRVVVSVVVSVVCVVPDGHDHDDPCVVVVVVVVVVVVVVVVD

Sequence (106 aa):
MAGDVEHKITLHLINDCDILLRTTKFDGDAISIREALYLKTPIIATDNGMRPEGLNLIPAPATIKALGGKILHVFERKALEGSAIPSTGRENIEAVLDVYDELMQA